Protein AF-A0A1G9XK83-F1 (afdb_monomer_lite)

Secondary structure (DSSP, 8-state):
--STTTS-HHHHHHHHHHHHHHHH--SHHHHHHHHHHHHHHHHHHHHHHHHHHTT--

Foldseek 3Di:
DPPPVQDDPVLVVLLVVLVVQLVVDPDPVSNVVSVVVNVVSVVVSVVVVVCVVVVVD

Sequence (57 aa):
MILSHQLTPDEKEKVRQLKKKINSSISADERKDYETQLISLMERIFIRYKLQRRNEL

Structure (mmCIF, N/CA/C/O backbone):
data_AF-A0A1G9XK83-F1
#
_entry.id   AF-A0A1G9XK83-F1
#
loop_
_atom_site.group_PDB
_atom_site.id
_atom_site.type_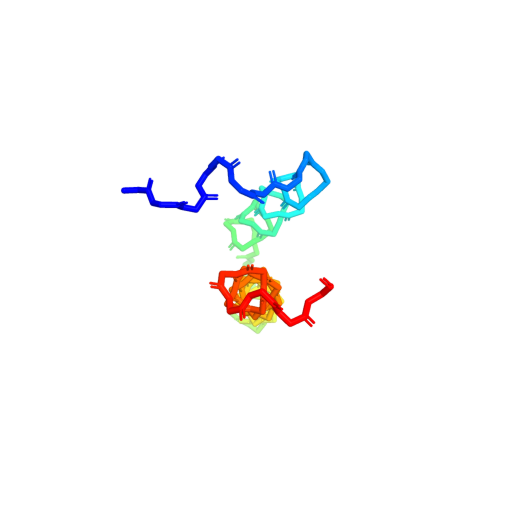symbol
_atom_site.label_atom_id
_atom_site.label_alt_id
_atom_site.label_comp_id
_atom_site.label_asym_id
_atom_site.label_entity_id
_atom_site.label_seq_id
_atom_site.pdbx_PDB_ins_code
_atom_site.Cartn_x
_atom_site.Cartn_y
_atom_site.Cartn_z
_atom_site.occupancy
_atom_site.B_iso_or_equiv
_atom_site.auth_seq_id
_atom_site.auth_comp_id
_atom_site.auth_asym_id
_atom_site.auth_atom_id
_atom_site.pdbx_PDB_model_num
ATOM 1 N N . MET A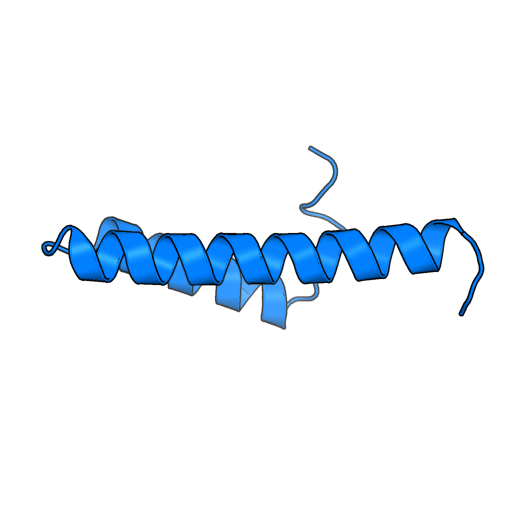 1 1 ? 4.502 14.194 -11.057 1.00 45.97 1 MET A N 1
ATOM 2 C CA . MET A 1 1 ? 3.593 13.035 -10.889 1.00 45.97 1 MET A CA 1
ATOM 3 C C . MET A 1 1 ? 3.934 11.974 -11.937 1.00 45.97 1 MET A C 1
ATOM 5 O O . MET A 1 1 ? 3.442 12.072 -13.048 1.00 45.97 1 MET A O 1
ATOM 9 N N . ILE A 1 2 ? 4.819 11.013 -11.643 1.00 47.62 2 ILE A N 1
ATOM 10 C CA . ILE A 1 2 ? 5.326 10.055 -12.659 1.00 47.62 2 ILE A CA 1
ATOM 11 C C . ILE A 1 2 ? 4.553 8.715 -12.655 1.00 47.62 2 ILE A C 1
ATOM 13 O O . ILE A 1 2 ? 4.581 7.983 -13.635 1.00 47.62 2 ILE A O 1
ATOM 17 N N . LEU A 1 3 ? 3.785 8.408 -11.603 1.00 54.38 3 LEU A N 1
ATOM 18 C CA . LEU A 1 3 ? 3.222 7.061 -11.404 1.00 54.38 3 LEU A CA 1
ATOM 19 C C . LEU A 1 3 ? 1.789 6.868 -11.939 1.00 54.38 3 LEU A C 1
ATOM 21 O O . LEU A 1 3 ? 1.397 5.749 -12.252 1.00 54.38 3 LEU A O 1
ATOM 25 N N . SER A 1 4 ? 0.997 7.933 -12.108 1.00 52.59 4 SER A N 1
ATOM 26 C CA . SER A 1 4 ? -0.433 7.807 -12.458 1.00 52.59 4 SER A CA 1
ATOM 27 C C . SER A 1 4 ? -0.706 7.295 -13.880 1.00 52.59 4 SER A C 1
ATOM 29 O O . SER A 1 4 ? -1.813 6.832 -14.149 1.00 52.59 4 SER A O 1
ATOM 31 N N . HIS A 1 5 ? 0.265 7.366 -14.794 1.00 55.69 5 HIS A N 1
ATOM 32 C CA . HIS A 1 5 ? 0.106 6.915 -16.185 1.00 55.69 5 HIS A CA 1
ATOM 33 C C . HIS A 1 5 ? 0.613 5.483 -16.434 1.00 55.69 5 HIS A C 1
ATOM 35 O O . HIS A 1 5 ? 0.384 4.952 -17.512 1.00 55.69 5 HIS A O 1
ATOM 41 N N . GLN A 1 6 ? 1.285 4.866 -15.455 1.00 62.44 6 GLN A N 1
ATOM 42 C CA . GLN A 1 6 ? 1.993 3.583 -15.617 1.00 62.44 6 GLN A CA 1
ATOM 43 C C . GLN A 1 6 ? 1.368 2.428 -14.825 1.00 62.44 6 GLN A C 1
ATOM 45 O O . GLN A 1 6 ? 1.756 1.278 -1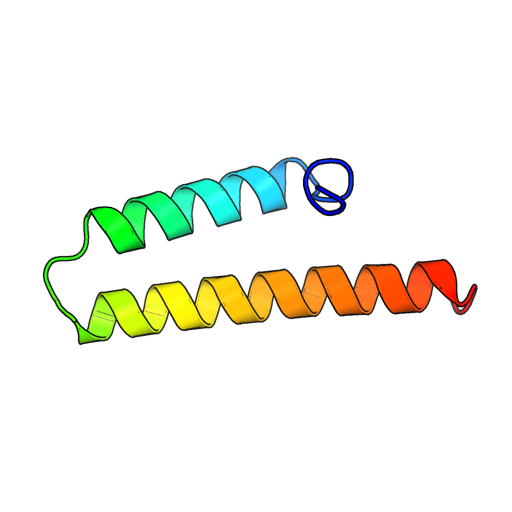4.997 1.00 62.44 6 GLN A O 1
ATOM 50 N N . LEU A 1 7 ? 0.393 2.733 -13.967 1.00 66.75 7 LEU A N 1
ATOM 51 C CA . LEU A 1 7 ? -0.435 1.737 -13.299 1.00 66.75 7 LEU A CA 1
ATOM 52 C C . LEU A 1 7 ? -1.455 1.165 -14.284 1.00 66.75 7 LEU A C 1
ATOM 54 O O . LEU A 1 7 ? -2.198 1.927 -14.918 1.00 66.75 7 LEU A O 1
ATOM 58 N N . THR A 1 8 ? -1.546 -0.161 -14.342 1.00 77.94 8 THR A N 1
ATOM 59 C CA . THR A 1 8 ? -2.664 -0.834 -15.011 1.00 77.94 8 THR A CA 1
ATOM 60 C C . THR A 1 8 ? -3.995 -0.449 -14.347 1.00 77.94 8 THR A C 1
ATOM 62 O O . THR A 1 8 ? -4.013 -0.041 -13.180 1.00 77.94 8 THR A O 1
ATOM 65 N N . PRO A 1 9 ? -5.133 -0.535 -15.060 1.00 78.56 9 PRO A N 1
ATOM 66 C CA . PRO A 1 9 ? -6.440 -0.251 -14.468 1.00 78.56 9 PRO A CA 1
ATOM 67 C C . PRO A 1 9 ? -6.714 -1.087 -13.203 1.00 78.56 9 PRO A C 1
ATOM 69 O O . PRO A 1 9 ? -7.225 -0.533 -12.232 1.00 78.56 9 PRO A O 1
ATOM 72 N N . ASP A 1 10 ? -6.272 -2.352 -13.168 1.00 82.31 10 ASP A N 1
ATOM 73 C CA . ASP A 1 10 ? -6.351 -3.222 -11.980 1.00 82.31 10 ASP A CA 1
ATOM 74 C C . ASP A 1 10 ? -5.530 -2.666 -10.806 1.00 82.31 10 ASP A C 1
ATOM 76 O O . ASP A 1 10 ? -6.037 -2.516 -9.696 1.00 82.31 10 ASP A O 1
ATOM 80 N N . GLU A 1 11 ? -4.279 -2.259 -11.046 1.00 82.88 11 GLU A N 1
ATOM 81 C CA . GLU A 1 11 ? -3.423 -1.697 -9.995 1.00 82.88 11 GLU A CA 1
ATOM 82 C C . GLU A 1 11 ? -3.941 -0.347 -9.485 1.00 82.88 11 GLU A C 1
ATOM 84 O O . GLU A 1 11 ? -3.879 -0.078 -8.284 1.00 82.88 11 GLU A O 1
ATOM 89 N N . LYS A 1 12 ? -4.505 0.499 -10.361 1.00 85.00 12 LYS A N 1
ATOM 90 C CA . LYS A 1 12 ? -5.172 1.745 -9.942 1.00 85.00 12 LYS A CA 1
ATOM 91 C C . LYS A 1 12 ? -6.352 1.459 -9.028 1.00 85.00 12 LYS A C 1
ATOM 93 O O . LYS A 1 12 ? -6.523 2.150 -8.021 1.00 85.00 12 LYS A O 1
ATOM 98 N N . GLU A 1 13 ? -7.156 0.458 -9.367 1.00 87.88 13 GLU A N 1
ATOM 99 C CA . GLU A 1 13 ? -8.293 0.053 -8.553 1.00 87.88 13 GLU A CA 1
ATOM 100 C C . GLU A 1 13 ? -7.834 -0.500 -7.200 1.00 87.88 13 GLU A C 1
ATOM 102 O O . GLU A 1 13 ? -8.328 -0.060 -6.160 1.00 87.88 13 GLU A O 1
ATOM 107 N N . LYS A 1 14 ? -6.801 -1.349 -7.185 1.00 86.81 14 LYS A N 1
ATOM 108 C CA . LYS A 1 14 ? -6.187 -1.890 -5.962 1.00 86.81 14 LYS A CA 1
ATOM 109 C C . LYS A 1 14 ? -5.636 -0.804 -5.046 1.00 86.81 14 LYS A C 1
ATOM 111 O O . LYS A 1 14 ? -5.938 -0.797 -3.855 1.00 86.81 14 LYS A O 1
ATOM 116 N N . VAL A 1 15 ? -4.894 0.162 -5.592 1.00 88.00 15 VAL A N 1
ATOM 117 C CA . VAL A 1 15 ? -4.395 1.329 -4.844 1.00 88.00 15 VAL A CA 1
ATOM 118 C C . VAL A 1 15 ? -5.553 2.128 -4.250 1.00 88.00 15 VAL A C 1
ATOM 120 O O . VAL A 1 15 ? -5.485 2.565 -3.100 1.00 88.00 15 VAL A O 1
ATOM 123 N N . ARG A 1 16 ? -6.633 2.324 -5.014 1.00 89.56 16 ARG A N 1
ATOM 124 C CA . ARG A 1 16 ? -7.809 3.073 -4.559 1.00 89.56 16 ARG A CA 1
ATOM 125 C C . ARG A 1 16 ? -8.549 2.337 -3.442 1.00 89.56 16 ARG A C 1
ATOM 127 O O . ARG A 1 16 ? -8.932 2.973 -2.462 1.00 89.56 16 ARG A O 1
ATOM 134 N N . GLN A 1 17 ? -8.701 1.019 -3.561 1.00 89.69 17 GLN A N 1
ATOM 135 C CA . GLN A 1 17 ? -9.286 0.154 -2.535 1.00 89.69 17 GLN A CA 1
ATOM 136 C C . GLN A 1 17 ? -8.451 0.174 -1.251 1.00 89.69 17 GLN A C 1
ATOM 138 O O . GLN A 1 17 ? -8.996 0.431 -0.181 1.00 89.69 17 GLN A O 1
ATOM 143 N N . LEU A 1 18 ? -7.130 -0.002 -1.349 1.00 88.62 18 LEU A N 1
ATOM 144 C CA . LEU A 1 18 ? -6.220 0.040 -0.200 1.00 88.62 18 LEU A CA 1
ATOM 145 C C . LEU A 1 18 ? -6.253 1.404 0.496 1.00 88.62 18 LEU A C 1
ATOM 147 O O . LEU A 1 18 ? -6.429 1.463 1.707 1.00 88.62 18 LEU A O 1
ATOM 151 N N . LYS A 1 19 ? -6.213 2.513 -0.254 1.00 88.50 19 LYS A N 1
ATOM 152 C CA . LYS A 1 19 ? -6.375 3.860 0.323 1.00 88.50 19 LYS A CA 1
ATOM 153 C C . LYS A 1 19 ? -7.721 4.050 1.019 1.00 88.50 19 LYS A C 1
ATOM 155 O O . LYS A 1 19 ? -7.777 4.689 2.066 1.00 88.50 19 LYS A O 1
ATOM 160 N N . LYS A 1 20 ? -8.802 3.506 0.453 1.00 91.50 20 LYS A N 1
ATOM 161 C CA . LYS A 1 20 ? -10.133 3.570 1.068 1.00 91.50 20 LYS A CA 1
ATOM 162 C C . LYS A 1 20 ? -10.178 2.764 2.367 1.00 91.50 20 LYS A C 1
ATOM 164 O O . LYS A 1 20 ? -10.718 3.262 3.347 1.00 91.50 20 LYS A O 1
ATOM 169 N N . LYS A 1 21 ? -9.567 1.576 2.394 1.00 88.56 21 LYS A N 1
ATOM 170 C CA . LYS A 1 21 ? -9.440 0.742 3.598 1.00 88.56 21 LYS A CA 1
ATOM 171 C C . LYS A 1 21 ? -8.596 1.421 4.677 1.00 88.56 21 LYS A C 1
ATOM 173 O O . LYS A 1 21 ? -9.079 1.562 5.786 1.00 88.56 21 LYS A O 1
ATOM 178 N N . ILE A 1 22 ? -7.433 1.979 4.333 1.00 88.25 22 ILE A N 1
ATOM 179 C CA . ILE A 1 22 ? -6.587 2.771 5.250 1.00 88.25 22 ILE A CA 1
ATOM 180 C C . ILE A 1 22 ? -7.368 3.929 5.882 1.00 88.25 22 ILE A C 1
ATOM 182 O O . ILE A 1 22 ? -7.195 4.220 7.061 1.00 88.25 22 ILE A O 1
ATOM 186 N N . ASN A 1 23 ? -8.202 4.615 5.097 1.00 88.31 23 ASN A N 1
ATOM 187 C CA . ASN A 1 23 ? -8.978 5.756 5.584 1.00 88.31 23 ASN A CA 1
ATOM 188 C C . ASN A 1 23 ? -10.220 5.335 6.392 1.00 88.31 23 ASN A C 1
ATOM 190 O O . ASN A 1 23 ? -10.734 6.118 7.181 1.00 88.31 23 ASN A O 1
ATOM 194 N N . SER A 1 24 ? -10.709 4.113 6.174 1.00 90.88 24 SER A N 1
ATOM 195 C CA . SER A 1 24 ? -11.866 3.547 6.871 1.00 90.88 24 SER A CA 1
ATOM 196 C C . SER A 1 24 ? -11.487 2.711 8.096 1.00 90.88 24 SER A C 1
ATOM 198 O O . SER A 1 24 ? -12.361 2.434 8.915 1.00 90.88 24 SER A O 1
ATOM 200 N N . SER A 1 25 ? -10.232 2.273 8.218 1.00 87.31 25 SER A N 1
ATOM 201 C CA . SER A 1 25 ? -9.762 1.468 9.343 1.00 87.31 25 SER A CA 1
ATOM 202 C C . SER A 1 25 ? -9.629 2.301 10.604 1.00 87.31 25 SER A C 1
ATOM 204 O O . SER A 1 25 ? -9.007 3.362 10.615 1.00 87.31 25 SER A O 1
ATOM 206 N N . ILE A 1 26 ? -10.184 1.759 11.683 1.00 82.19 26 ILE A N 1
ATOM 207 C CA . ILE A 1 26 ? -10.159 2.357 13.019 1.00 82.19 26 ILE A CA 1
ATOM 208 C C . ILE A 1 26 ? -8.973 1.793 13.820 1.00 82.19 26 ILE A C 1
ATOM 210 O O . ILE A 1 26 ? -8.369 2.501 14.623 1.00 82.19 26 ILE A O 1
ATOM 214 N N . SER A 1 27 ? -8.587 0.540 13.552 1.00 89.81 27 SER A N 1
ATOM 215 C CA . SER A 1 27 ? -7.416 -0.099 14.152 1.00 89.81 27 SER A CA 1
ATOM 216 C C . SER A 1 27 ? -6.121 0.384 13.509 1.00 89.81 27 SER A C 1
ATOM 218 O O . SER A 1 27 ? -5.941 0.299 12.293 1.00 89.81 27 SER A O 1
ATOM 220 N N . ALA A 1 28 ? -5.181 0.828 14.345 1.00 85.88 28 ALA A N 1
ATOM 221 C CA . ALA A 1 28 ? -3.842 1.213 13.904 1.00 85.88 28 ALA A CA 1
ATOM 222 C C . ALA A 1 28 ? -3.084 0.042 13.254 1.00 85.88 28 ALA A C 1
ATOM 224 O O . ALA A 1 28 ? -2.316 0.269 12.326 1.00 85.88 28 ALA A O 1
ATOM 225 N N . ASP A 1 29 ? -3.331 -1.188 13.711 1.00 88.94 29 ASP A N 1
ATOM 226 C CA . ASP A 1 29 ? -2.702 -2.402 13.184 1.00 88.94 29 ASP A CA 1
ATOM 227 C C . ASP A 1 29 ? -3.168 -2.720 11.753 1.00 88.94 29 ASP A C 1
ATOM 229 O O . ASP A 1 29 ? -2.349 -2.801 10.841 1.00 88.94 29 ASP A O 1
ATOM 233 N N . GLU A 1 30 ? -4.486 -2.737 11.516 1.00 86.62 30 GLU A N 1
ATOM 234 C CA . GLU A 1 30 ? -5.054 -2.893 10.168 1.00 86.62 30 GLU A CA 1
ATOM 235 C C . GLU A 1 30 ? -4.596 -1.784 9.221 1.00 86.62 30 GLU A C 1
ATOM 237 O O . GLU A 1 30 ? -4.296 -2.025 8.054 1.00 86.62 30 GLU A O 1
ATOM 242 N N . ARG A 1 31 ? -4.523 -0.546 9.719 1.00 88.88 31 ARG A N 1
ATOM 243 C CA . ARG A 1 31 ? -4.051 0.587 8.925 1.00 88.88 31 ARG A CA 1
ATOM 244 C C . ARG A 1 31 ? -2.607 0.374 8.472 1.00 88.88 31 ARG A C 1
ATOM 246 O O . ARG A 1 31 ? -2.311 0.583 7.298 1.00 88.88 31 ARG A O 1
ATOM 253 N N . LYS A 1 32 ? -1.758 -0.116 9.379 1.00 89.69 32 LYS A N 1
ATOM 254 C CA . LYS A 1 32 ? -0.363 -0.471 9.105 1.00 89.69 32 LYS A CA 1
ATOM 255 C C . LYS A 1 32 ? -0.261 -1.603 8.087 1.00 89.69 32 LYS A C 1
ATOM 257 O O . LYS A 1 32 ? 0.531 -1.496 7.159 1.00 89.69 32 LYS A O 1
ATOM 262 N N . ASP A 1 33 ? -1.091 -2.635 8.218 1.00 91.94 33 ASP A N 1
ATOM 263 C CA . ASP A 1 33 ? -1.142 -3.752 7.273 1.00 91.94 33 ASP A CA 1
ATOM 264 C C . ASP A 1 33 ? -1.526 -3.279 5.860 1.00 91.94 33 ASP A C 1
ATOM 266 O O . ASP A 1 33 ? -0.823 -3.558 4.885 1.00 91.94 33 ASP A O 1
ATOM 270 N N . TYR A 1 34 ? -2.576 -2.461 5.737 1.00 90.62 34 TYR A N 1
ATOM 271 C CA . TYR A 1 34 ? -2.974 -1.900 4.447 1.00 90.62 34 TYR A CA 1
ATOM 272 C C . TYR A 1 34 ? -1.928 -0.938 3.863 1.00 90.62 34 TYR A C 1
ATOM 274 O O . TYR A 1 34 ? -1.751 -0.899 2.641 1.00 90.62 34 TYR A O 1
ATOM 282 N N . GLU A 1 35 ? -1.216 -0.177 4.699 1.00 89.38 35 GLU A N 1
ATOM 283 C CA . GLU A 1 35 ? -0.079 0.642 4.267 1.00 89.38 35 GLU A CA 1
ATOM 284 C C . GLU A 1 35 ? 1.081 -0.223 3.760 1.00 89.38 35 GLU A C 1
ATOM 286 O O . GLU A 1 35 ? 1.615 0.053 2.685 1.00 89.38 35 GLU A O 1
ATOM 291 N N . THR A 1 36 ? 1.424 -1.310 4.454 1.00 92.12 36 THR A N 1
ATOM 292 C CA . THR A 1 36 ? 2.442 -2.271 4.008 1.00 92.12 36 THR A CA 1
ATOM 293 C C . THR A 1 36 ? 2.062 -2.906 2.670 1.00 92.12 36 THR A C 1
ATOM 295 O O . THR A 1 36 ? 2.892 -2.965 1.758 1.00 92.12 36 THR A O 1
ATOM 298 N N . GLN A 1 37 ? 0.800 -3.308 2.496 1.00 89.81 37 GLN A N 1
ATOM 299 C CA . GLN A 1 37 ? 0.297 -3.824 1.220 1.00 89.81 37 GLN A CA 1
ATOM 300 C C . GLN A 1 37 ? 0.403 -2.783 0.095 1.00 89.81 37 GLN A C 1
ATOM 302 O O . GLN A 1 37 ? 0.792 -3.114 -1.029 1.00 89.81 37 GLN A O 1
ATOM 307 N N . LEU A 1 38 ? 0.096 -1.514 0.384 1.00 88.62 38 LEU A N 1
ATOM 308 C CA . LEU A 1 38 ? 0.196 -0.422 -0.584 1.00 88.62 38 LEU A CA 1
ATOM 309 C C . LEU A 1 38 ? 1.652 -0.152 -0.996 1.00 88.62 38 LEU A C 1
ATOM 311 O O . LEU A 1 38 ? 1.922 0.049 -2.182 1.00 88.62 38 LEU A O 1
ATOM 315 N N . ILE A 1 39 ? 2.580 -0.169 -0.037 1.00 88.62 39 ILE A N 1
ATOM 316 C CA . ILE A 1 39 ? 4.017 0.013 -0.278 1.00 88.62 39 ILE A CA 1
ATOM 317 C C . ILE A 1 39 ? 4.554 -1.126 -1.144 1.00 88.62 39 ILE A C 1
ATOM 319 O O . ILE A 1 39 ? 5.169 -0.861 -2.173 1.00 88.62 39 ILE A O 1
ATOM 323 N N . SER A 1 40 ? 4.246 -2.379 -0.802 1.00 88.88 40 SER A N 1
ATOM 324 C CA . SER A 1 40 ? 4.703 -3.544 -1.569 1.00 88.88 40 SER A CA 1
ATOM 325 C C . SER A 1 40 ? 4.202 -3.517 -3.019 1.00 88.88 40 SER A C 1
ATOM 327 O O . SER A 1 40 ? 4.932 -3.840 -3.962 1.00 88.88 40 SER A O 1
ATOM 329 N N . LEU A 1 41 ? 2.961 -3.065 -3.224 1.00 86.25 41 LEU A N 1
ATOM 330 C CA . LEU A 1 41 ? 2.387 -2.902 -4.555 1.00 86.25 41 LEU A CA 1
ATOM 331 C C . LEU A 1 41 ? 3.115 -1.804 -5.350 1.00 86.25 41 LEU A C 1
ATOM 333 O O . LEU A 1 41 ? 3.485 -2.031 -6.501 1.00 86.25 41 LEU A O 1
ATOM 337 N N . MET A 1 42 ? 3.407 -0.659 -4.724 1.00 84.25 42 MET A N 1
ATOM 338 C CA . MET A 1 42 ? 4.218 0.409 -5.324 1.00 84.25 42 MET A CA 1
ATOM 339 C C . MET A 1 42 ? 5.645 -0.045 -5.654 1.00 84.25 42 MET A C 1
ATOM 341 O O . MET A 1 42 ? 6.150 0.290 -6.725 1.00 84.25 42 MET A O 1
ATOM 345 N N . GLU A 1 43 ? 6.286 -0.828 -4.784 1.00 86.50 43 GLU A N 1
ATOM 346 C CA . GLU A 1 43 ? 7.619 -1.386 -5.034 1.00 86.50 43 GLU A CA 1
ATOM 347 C C . GLU A 1 43 ? 7.623 -2.329 -6.234 1.00 86.50 43 GLU A C 1
ATOM 349 O O . GLU A 1 43 ? 8.484 -2.204 -7.103 1.00 86.50 43 GLU A O 1
ATOM 354 N N . ARG A 1 44 ? 6.636 -3.224 -6.354 1.00 85.00 44 ARG A N 1
ATOM 355 C CA . ARG A 1 44 ? 6.501 -4.100 -7.530 1.00 85.00 44 ARG A CA 1
ATOM 356 C C . ARG A 1 44 ? 6.366 -3.314 -8.827 1.00 85.00 44 ARG A C 1
ATOM 358 O O . ARG A 1 44 ? 7.033 -3.645 -9.808 1.00 85.00 44 ARG A O 1
ATOM 365 N N . ILE A 1 45 ? 5.543 -2.268 -8.829 1.00 82.94 45 ILE A N 1
A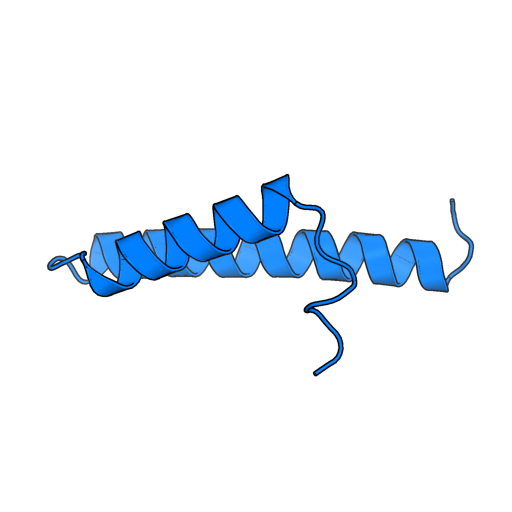TOM 366 C CA . ILE A 1 45 ? 5.376 -1.387 -9.991 1.00 82.94 45 ILE A CA 1
ATOM 367 C C . ILE A 1 45 ? 6.694 -0.687 -10.310 1.00 82.94 45 ILE A C 1
ATOM 369 O O . ILE A 1 45 ? 7.111 -0.641 -11.467 1.00 82.94 45 ILE A O 1
ATOM 373 N N . PHE A 1 46 ? 7.380 -0.181 -9.286 1.00 81.69 46 PHE A N 1
ATOM 374 C CA . PHE A 1 46 ? 8.660 0.492 -9.445 1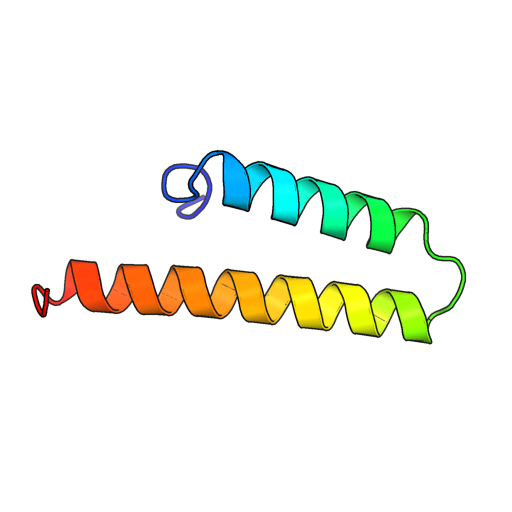.00 81.69 46 PHE A CA 1
ATOM 375 C C . PHE A 1 46 ? 9.742 -0.445 -9.996 1.00 81.69 46 PHE A C 1
ATOM 377 O O . PHE A 1 46 ? 10.493 -0.051 -10.886 1.00 81.69 46 PHE A O 1
ATOM 384 N N . ILE A 1 47 ? 9.801 -1.692 -9.526 1.00 81.25 47 ILE A N 1
ATOM 385 C CA . ILE A 1 47 ? 10.726 -2.719 -10.019 1.00 81.25 47 ILE A CA 1
ATOM 386 C C . ILE A 1 47 ? 10.404 -3.068 -11.472 1.00 81.25 47 ILE A C 1
ATOM 388 O O . ILE A 1 47 ? 11.302 -3.017 -12.309 1.00 81.25 47 ILE A O 1
ATOM 392 N N . ARG A 1 48 ? 9.135 -3.350 -11.799 1.00 79.12 48 ARG A N 1
ATOM 393 C CA . ARG A 1 48 ? 8.694 -3.613 -13.180 1.00 79.12 48 ARG A CA 1
ATOM 394 C C . ARG A 1 48 ? 9.076 -2.459 -14.103 1.00 79.12 48 ARG A C 1
ATOM 396 O O . ARG A 1 48 ? 9.623 -2.687 -15.177 1.00 79.12 48 ARG A O 1
ATOM 403 N N . TYR A 1 49 ? 8.856 -1.226 -13.658 1.00 74.88 49 TYR A N 1
ATOM 404 C CA . TYR A 1 49 ? 9.257 -0.041 -14.403 1.00 74.88 49 TYR A CA 1
ATOM 405 C C . TYR A 1 49 ? 10.773 0.053 -14.578 1.00 74.88 49 TYR A C 1
ATOM 407 O O . TYR A 1 49 ? 11.254 0.306 -15.678 1.00 74.88 49 TYR A O 1
ATOM 415 N N . LYS A 1 50 ? 11.541 -0.150 -13.506 1.00 74.00 50 LYS A N 1
ATOM 416 C CA . LYS A 1 50 ? 13.005 -0.085 -13.537 1.00 74.00 50 LYS A CA 1
ATOM 417 C C . LYS A 1 50 ? 13.592 -1.135 -14.484 1.00 74.00 50 LYS A C 1
ATOM 419 O O . LYS A 1 50 ? 14.537 -0.816 -15.199 1.00 74.00 50 LYS A O 1
ATOM 424 N N . LEU A 1 51 ? 13.012 -2.335 -14.514 1.00 73.62 51 LEU A N 1
ATOM 425 C CA . LEU A 1 51 ? 13.360 -3.408 -15.450 1.00 73.62 51 LEU A CA 1
ATOM 426 C C . LEU A 1 51 ? 13.004 -3.028 -16.893 1.00 73.62 51 LEU A C 1
ATOM 428 O O . LEU A 1 51 ? 13.858 -3.095 -17.772 1.00 73.62 51 LEU A O 1
ATOM 432 N N . GLN A 1 52 ? 11.793 -2.514 -17.126 1.00 69.56 52 GLN A N 1
ATOM 433 C CA . GLN A 1 52 ? 11.363 -2.053 -18.450 1.00 69.56 52 GLN A CA 1
ATOM 434 C C . GLN A 1 52 ? 12.242 -0.903 -18.974 1.00 69.56 52 GLN A C 1
ATOM 436 O O . GLN A 1 52 ? 12.586 -0.865 -20.150 1.00 69.56 52 GLN A O 1
ATOM 441 N N . ARG A 1 53 ? 12.658 0.025 -18.103 1.00 64.88 53 ARG A N 1
ATOM 442 C CA . ARG A 1 53 ? 13.527 1.157 -18.466 1.00 64.88 53 ARG A CA 1
ATOM 443 C C . ARG A 1 53 ? 14.978 0.737 -18.737 1.00 64.88 53 ARG A C 1
ATOM 445 O O . ARG A 1 53 ? 15.697 1.474 -19.403 1.00 64.88 53 ARG A O 1
ATOM 452 N N . ARG A 1 54 ? 15.414 -0.407 -18.201 1.00 69.88 54 ARG A N 1
ATOM 453 C CA . ARG A 1 54 ? 16.739 -0.998 -18.452 1.00 69.88 54 ARG A CA 1
ATOM 454 C C . ARG A 1 54 ? 16.778 -1.904 -19.682 1.00 69.88 54 ARG A C 1
ATOM 456 O O . ARG A 1 54 ? 17.858 -2.372 -20.017 1.00 69.88 54 ARG A O 1
ATOM 463 N N . ASN A 1 55 ? 15.649 -2.083 -20.374 1.00 54.84 55 ASN A N 1
ATOM 464 C CA . ASN A 1 55 ? 15.550 -2.925 -21.567 1.00 54.84 55 ASN A CA 1
ATOM 465 C C . ASN A 1 55 ? 16.012 -4.376 -21.302 1.00 54.84 55 ASN A C 1
ATOM 467 O O . ASN A 1 55 ? 16.629 -4.999 -22.160 1.00 54.84 55 ASN A O 1
ATOM 471 N N . GLU A 1 56 ? 15.733 -4.883 -20.092 1.00 56.47 56 GLU A N 1
ATOM 472 C CA . GLU A 1 56 ? 16.015 -6.262 -19.647 1.00 56.47 56 GLU A CA 1
ATOM 473 C C . GLU A 1 56 ? 14.753 -7.154 -19.691 1.00 56.47 56 GLU A C 1
ATOM 475 O O . GLU A 1 56 ? 14.575 -8.029 -18.844 1.00 56.47 56 GLU A O 1
ATOM 480 N N . LEU A 1 57 ? 13.842 -6.895 -20.637 1.00 50.97 57 LEU A N 1
ATOM 481 C CA . LEU A 1 57 ? 12.626 -7.680 -20.891 1.00 50.97 57 LEU A CA 1
ATOM 482 C C . LEU A 1 57 ? 12.554 -8.086 -22.361 1.00 50.97 57 LEU A C 1
ATOM 484 O O . LEU A 1 57 ? 12.810 -7.202 -23.209 1.00 50.97 57 LEU A O 1
#

pLDDT: mean 79.55, std 13.04, range [45.97, 92.12]

Organism: NCBI:txid459525

Radius of gyration: 13.23 Å; chains: 1; bounding box: 29×21×36 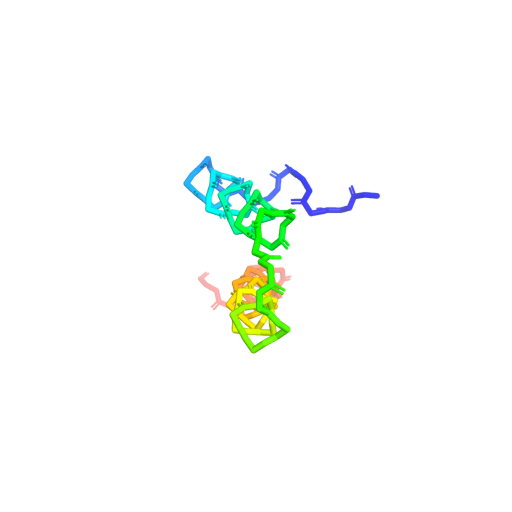Å